Protein AF-A0A661MXN2-F1 (afdb_monomer)

Secondary structure (DSSP, 8-state):
--HHHHHHHT-SSGGGT---S-HHHHHHHHHHHHHTT----------SSHHHHHHHHHHHHHT-

Solvent-accessible surface area (backbone atoms only — not comparable to full-atom values): 4234 Å² total; per-residue (Å²): 130,63,63,70,57,36,66,72,74,73,37,91,48,69,78,69,78,51,91,78,70,56,72,67,59,44,47,52,56,49,51,52,46,45,73,74,66,56,90,76,87,88,85,80,90,87,55,98,44,69,68,53,42,51,53,53,51,53,56,58,60,76,74,110

Foldseek 3Di:
DVVVVCVVVVHPDVVSVDQDDPLVSSLVVVVVCVVVVDPDDDDDDDDPDPVRVVRVVVSVVVVD

Radius of gyration: 12.85 Å; Cα contacts (8 Å, |Δi|>4): 24; chains: 1; bounding box: 25×32×26 Å

Structure (mmCIF, N/CA/C/O backbone):
data_AF-A0A661MXN2-F1
#
_entry.id   AF-A0A661MXN2-F1
#
loop_
_atom_site.group_PDB
_atom_site.id
_atom_site.type_symbol
_atom_site.label_atom_i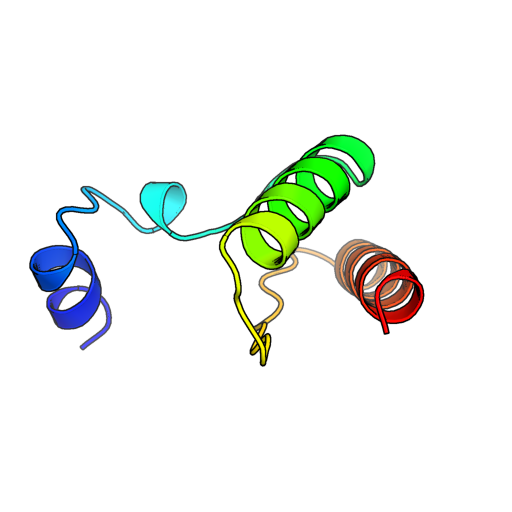d
_atom_site.label_alt_id
_atom_site.label_comp_id
_atom_site.label_asym_id
_atom_site.label_entity_id
_atom_site.label_seq_id
_atom_site.pdbx_PDB_ins_code
_atom_site.Cartn_x
_atom_site.Cartn_y
_atom_site.Cartn_z
_atom_site.occupancy
_atom_site.B_iso_or_equiv
_atom_site.auth_seq_id
_atom_site.auth_comp_id
_atom_site.auth_asym_id
_atom_site.auth_atom_id
_atom_site.pdbx_PDB_model_num
ATOM 1 N N . SER A 1 1 ? 2.382 -22.327 0.066 1.00 58.84 1 SER A N 1
ATOM 2 C CA . SER A 1 1 ? 2.096 -21.702 1.372 1.00 58.84 1 SER A CA 1
ATOM 3 C C . SER A 1 1 ? 1.898 -20.180 1.348 1.00 58.84 1 SER A C 1
ATOM 5 O O . SER A 1 1 ? 2.028 -19.567 2.389 1.00 58.84 1 SER A O 1
ATOM 7 N N . TYR A 1 2 ? 1.487 -19.573 0.225 1.00 49.12 2 TYR A N 1
ATOM 8 C CA . TYR A 1 2 ? 0.912 -18.210 0.176 1.00 49.12 2 TYR A CA 1
ATOM 9 C C . TYR A 1 2 ? -0.618 -18.291 -0.039 1.00 49.12 2 TYR A C 1
ATOM 11 O O . TYR A 1 2 ? -1.391 -17.653 0.665 1.00 49.12 2 TYR A O 1
ATOM 19 N N . ARG A 1 3 ? -1.065 -19.246 -0.879 1.00 53.25 3 ARG A N 1
ATOM 20 C CA . ARG A 1 3 ? -2.485 -19.624 -1.062 1.00 53.25 3 ARG A CA 1
ATOM 21 C C . ARG A 1 3 ? -3.211 -20.038 0.221 1.00 53.25 3 ARG A C 1
ATOM 23 O O . ARG A 1 3 ? -4.326 -19.611 0.437 1.00 53.25 3 ARG A O 1
ATOM 30 N N . ALA A 1 4 ? -2.565 -20.798 1.105 1.00 54.72 4 ALA A N 1
ATOM 31 C CA . ALA A 1 4 ? -3.206 -21.249 2.346 1.00 54.72 4 ALA A CA 1
ATOM 32 C C . ALA A 1 4 ? -3.522 -20.104 3.334 1.00 54.72 4 ALA A C 1
ATOM 34 O O . ALA A 1 4 ? -4.352 -20.281 4.218 1.00 54.72 4 ALA A O 1
ATOM 35 N N . MET A 1 5 ? -2.849 -18.954 3.200 1.00 57.03 5 MET A N 1
ATOM 36 C CA . MET A 1 5 ? -3.134 -17.749 3.984 1.00 57.03 5 MET A CA 1
ATOM 37 C C . MET A 1 5 ? -4.259 -16.931 3.329 1.00 57.03 5 MET A C 1
ATOM 39 O O . MET A 1 5 ? -5.180 -16.515 4.019 1.00 57.03 5 MET A O 1
ATOM 43 N N . LEU A 1 6 ? -4.230 -16.801 1.996 1.00 52.84 6 LEU A N 1
ATOM 44 C CA . LEU A 1 6 ? -5.297 -16.205 1.176 1.00 52.84 6 LEU A CA 1
ATOM 45 C C . LEU A 1 6 ? -6.658 -16.891 1.379 1.00 52.84 6 LEU A C 1
ATOM 47 O O . LEU A 1 6 ? -7.657 -16.229 1.648 1.00 52.84 6 LEU A O 1
ATOM 51 N N . ASP A 1 7 ? -6.673 -18.227 1.341 1.00 54.38 7 ASP A N 1
ATOM 52 C CA . ASP A 1 7 ? -7.889 -19.037 1.482 1.00 54.38 7 ASP A CA 1
ATOM 53 C C . ASP A 1 7 ? -8.548 -18.878 2.871 1.00 54.38 7 ASP A C 1
ATOM 55 O O . ASP A 1 7 ?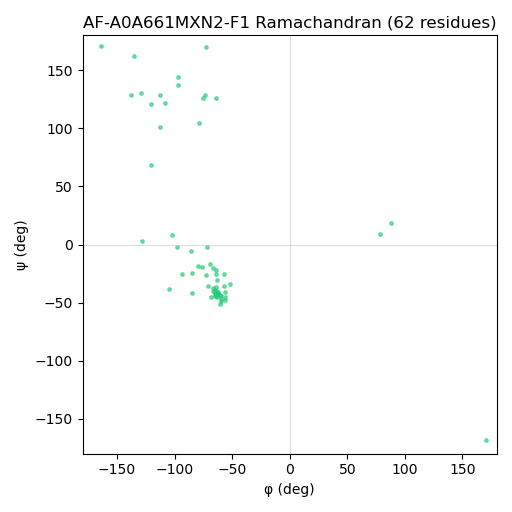 -9.740 -19.140 3.027 1.00 54.38 7 ASP A O 1
ATOM 59 N N . ARG A 1 8 ? -7.790 -18.453 3.895 1.00 50.56 8 ARG A N 1
ATOM 60 C CA . ARG A 1 8 ? -8.271 -18.315 5.280 1.00 50.56 8 ARG A CA 1
ATOM 61 C C . ARG A 1 8 ? -8.960 -16.970 5.551 1.00 50.56 8 ARG A C 1
ATOM 63 O O . ARG A 1 8 ? -9.813 -16.920 6.430 1.00 50.56 8 ARG A O 1
ATOM 70 N N . GLU A 1 9 ? -8.634 -15.936 4.779 1.00 54.44 9 GLU A N 1
ATOM 71 C CA . GLU A 1 9 ? -9.199 -14.578 4.894 1.00 54.44 9 GLU A CA 1
ATOM 72 C C . GLU A 1 9 ? -10.340 -14.316 3.882 1.00 54.44 9 GLU A C 1
ATOM 74 O O . GLU A 1 9 ? -10.947 -13.251 3.882 1.00 54.44 9 GLU A O 1
ATOM 79 N N . GLY A 1 10 ? -10.665 -15.283 3.010 1.00 51.47 10 GLY A N 1
ATOM 80 C CA . GLY A 1 10 ? -11.720 -15.139 1.993 1.00 51.47 10 GLY A CA 1
ATOM 81 C C . GLY A 1 10 ? -11.318 -14.323 0.753 1.00 51.47 10 GLY A C 1
ATOM 82 O O . GLY A 1 10 ? -12.172 -14.026 -0.084 1.00 51.47 10 GLY A O 1
ATOM 83 N N . ALA A 1 11 ? -10.032 -13.996 0.621 1.00 50.56 11 ALA A N 1
ATOM 84 C CA . ALA A 1 11 ? -9.437 -13.296 -0.514 1.00 50.56 11 ALA A CA 1
ATOM 85 C C . ALA A 1 11 ? -9.288 -14.244 -1.719 1.00 50.56 11 ALA A C 1
ATOM 87 O O . ALA A 1 11 ? -8.707 -15.326 -1.610 1.00 50.56 11 ALA A O 1
ATOM 88 N N . LYS A 1 12 ? -9.823 -13.862 -2.882 1.00 47.00 12 LYS A N 1
ATOM 89 C CA . LYS A 1 12 ? -9.859 -14.689 -4.101 1.00 47.00 12 LYS A CA 1
ATOM 90 C C . LYS A 1 12 ? -8.526 -14.686 -4.855 1.00 47.00 12 LYS A C 1
ATOM 92 O O . LYS A 1 12 ? -8.280 -15.611 -5.633 1.00 47.00 12 LYS A O 1
ATOM 97 N N . GLY A 1 13 ? -7.658 -13.710 -4.592 1.00 50.84 13 GLY A N 1
ATOM 98 C CA . GLY A 1 13 ? -6.318 -13.611 -5.167 1.00 50.84 13 GLY A CA 1
ATOM 99 C C . GLY A 1 13 ? -5.410 -12.630 -4.413 1.00 50.84 13 GLY A C 1
ATOM 100 O O . GLY A 1 13 ? -5.877 -11.933 -3.514 1.00 50.84 13 GLY A O 1
ATOM 101 N N . PRO A 1 14 ? -4.100 -12.585 -4.731 1.00 49.69 14 PRO A N 1
ATOM 102 C CA . PRO A 1 14 ? -3.169 -11.600 -4.169 1.00 49.69 14 PRO A CA 1
ATOM 103 C C . PRO A 1 14 ? -3.670 -10.157 -4.305 1.00 49.69 14 PRO A C 1
ATOM 105 O O . PRO A 1 14 ? -3.458 -9.348 -3.416 1.00 49.69 14 PRO A O 1
ATOM 108 N N . GLU A 1 15 ? -4.384 -9.840 -5.375 1.00 52.00 15 GLU A N 1
ATOM 109 C CA . GLU A 1 15 ? -5.028 -8.546 -5.593 1.00 52.00 15 GLU A CA 1
ATOM 110 C C . GLU A 1 15 ? -6.011 -8.128 -4.482 1.00 52.00 15 GLU A C 1
ATOM 112 O O . GLU A 1 15 ? -6.182 -6.934 -4.264 1.00 52.00 15 GLU A O 1
ATOM 117 N N . ASP A 1 16 ? -6.592 -9.072 -3.733 1.00 53.53 16 ASP A N 1
ATOM 118 C CA . ASP A 1 16 ? -7.516 -8.782 -2.624 1.00 53.53 16 ASP A CA 1
ATOM 119 C C . ASP A 1 16 ? -6.790 -8.518 -1.286 1.00 53.53 16 ASP A C 1
ATOM 121 O O . ASP A 1 16 ? -7.427 -8.182 -0.290 1.00 53.53 16 ASP A O 1
ATOM 125 N N . ILE A 1 17 ? -5.464 -8.691 -1.235 1.00 64.12 17 ILE A N 1
ATOM 126 C CA . ILE A 1 17 ? -4.634 -8.505 -0.026 1.00 64.12 17 ILE A CA 1
ATOM 127 C C . ILE A 1 17 ? -3.428 -7.584 -0.245 1.00 64.12 17 ILE A C 1
ATOM 129 O O . ILE A 1 17 ? -2.625 -7.403 0.672 1.00 64.12 17 ILE A O 1
ATOM 133 N N . VAL A 1 18 ? -3.263 -7.007 -1.438 1.00 71.50 18 VAL A N 1
ATOM 134 C CA . VAL A 1 18 ? -2.151 -6.098 -1.740 1.00 71.50 18 VAL A CA 1
ATOM 135 C C . VAL A 1 18 ? -2.685 -4.687 -1.973 1.00 71.50 18 VAL A C 1
ATOM 137 O O . VAL A 1 18 ? -3.563 -4.465 -2.800 1.00 71.50 18 VAL A O 1
ATOM 140 N N . LEU A 1 19 ? -2.102 -3.716 -1.271 1.00 81.06 19 LEU A N 1
ATOM 141 C CA . LEU A 1 19 ? -2.326 -2.295 -1.524 1.00 81.06 19 LEU A CA 1
ATOM 142 C C . LEU A 1 19 ? -1.495 -1.859 -2.738 1.00 81.06 19 LEU A C 1
ATOM 144 O O . LEU A 1 19 ? -0.277 -1.714 -2.640 1.00 81.06 19 LEU A O 1
ATOM 148 N N . ILE A 1 20 ? -2.150 -1.676 -3.887 1.00 86.38 20 ILE A N 1
ATOM 149 C CA . ILE A 1 20 ? -1.522 -1.248 -5.146 1.00 86.38 20 ILE A CA 1
ATOM 150 C C . ILE A 1 20 ? -2.297 -0.063 -5.710 1.00 86.38 20 ILE A C 1
ATOM 152 O O . ILE A 1 20 ? -3.514 -0.116 -5.865 1.00 86.38 20 ILE A O 1
ATOM 156 N N . GLY A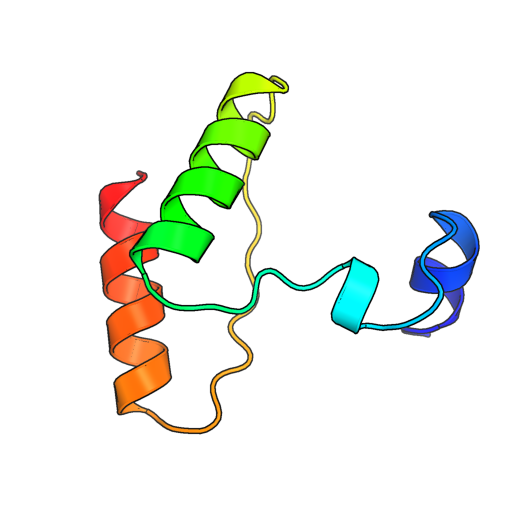 1 21 ? -1.586 0.998 -6.071 1.00 87.44 21 GLY A N 1
ATOM 157 C CA . GLY A 1 21 ? -2.182 2.181 -6.670 1.00 87.44 21 GLY A CA 1
ATOM 158 C C . GLY A 1 21 ? -1.178 3.314 -6.759 1.00 87.44 21 GLY A C 1
ATOM 159 O O . GLY A 1 21 ? 0.021 3.126 -6.547 1.00 87.44 21 GLY A O 1
ATOM 160 N N . ASN A 1 22 ? -1.672 4.508 -7.069 1.00 90.38 22 ASN A N 1
ATOM 161 C CA . ASN A 1 22 ? -0.865 5.711 -6.907 1.00 90.38 22 ASN A CA 1
ATOM 162 C C . ASN A 1 22 ? -0.696 6.066 -5.416 1.00 90.38 22 ASN A C 1
ATOM 164 O O . ASN A 1 22 ? -1.369 5.517 -4.545 1.00 90.38 22 ASN A O 1
ATOM 168 N N . GLU A 1 23 ? 0.183 7.023 -5.125 1.00 90.06 23 GLU A N 1
ATOM 169 C CA . GLU A 1 23 ? 0.501 7.436 -3.751 1.00 90.06 23 GLU A CA 1
ATOM 170 C C . GLU A 1 23 ? -0.723 7.900 -2.951 1.00 90.06 23 GLU A C 1
ATOM 172 O O . GLU A 1 23 ? -0.805 7.622 -1.759 1.00 90.06 23 GLU A O 1
ATOM 177 N N . GLY A 1 24 ? -1.688 8.571 -3.588 1.00 91.06 24 GLY A N 1
ATOM 178 C CA . GLY A 1 24 ? -2.914 9.021 -2.926 1.00 91.06 24 GLY A CA 1
ATOM 179 C C . GLY A 1 24 ? -3.817 7.856 -2.525 1.00 91.06 24 GLY A C 1
ATOM 180 O O . GLY A 1 24 ? -4.268 7.799 -1.389 1.00 91.06 24 GLY A O 1
ATOM 181 N N . GLN A 1 25 ? -4.009 6.891 -3.426 1.00 90.31 25 GLN A N 1
ATOM 182 C CA . GLN A 1 25 ? -4.810 5.691 -3.154 1.00 90.31 25 GLN A CA 1
ATOM 183 C C . GLN A 1 25 ? -4.179 4.819 -2.062 1.00 90.31 25 GLN A C 1
ATOM 185 O O . GLN A 1 25 ? -4.873 4.305 -1.185 1.00 90.31 25 GLN A O 1
ATOM 190 N N . VAL A 1 26 ? -2.851 4.662 -2.103 1.00 91.19 26 VAL A N 1
ATOM 191 C CA . VAL A 1 26 ? -2.115 3.914 -1.077 1.00 91.19 26 VAL A CA 1
ATOM 192 C C . VAL A 1 26 ? -2.191 4.638 0.267 1.00 91.19 26 VAL A C 1
ATOM 194 O O . VAL A 1 26 ? -2.406 3.985 1.283 1.00 91.19 26 VAL A O 1
ATOM 197 N N . ARG A 1 27 ? -2.085 5.972 0.286 1.00 90.94 27 ARG A N 1
ATOM 198 C CA . ARG A 1 27 ? -2.242 6.778 1.505 1.00 90.94 27 ARG A CA 1
ATOM 199 C C . ARG A 1 27 ? -3.624 6.614 2.127 1.00 90.94 27 ARG A C 1
ATOM 201 O O . ARG A 1 27 ? -3.700 6.297 3.305 1.00 90.94 27 ARG A O 1
ATOM 208 N N . GLU A 1 28 ? -4.685 6.778 1.342 1.00 91.19 28 GLU A N 1
ATOM 209 C CA . GLU A 1 28 ? -6.068 6.619 1.812 1.00 91.19 28 GLU A CA 1
ATOM 210 C C . GLU A 1 28 ? -6.280 5.233 2.436 1.00 91.19 28 GLU A C 1
ATOM 212 O O . GLU A 1 28 ? -6.757 5.117 3.561 1.00 91.19 28 GLU A O 1
ATOM 217 N N . SER A 1 29 ? -5.794 4.181 1.774 1.00 88.88 29 SER A N 1
ATOM 218 C CA . SER A 1 29 ? -5.891 2.813 2.298 1.00 88.88 29 SER A CA 1
ATOM 219 C C . SER A 1 29 ? -5.1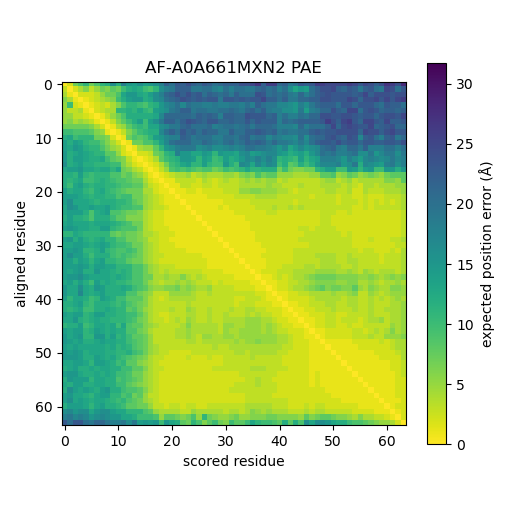09 2.612 3.608 1.00 88.88 29 SER A C 1
ATOM 221 O O . SER A 1 29 ? -5.536 1.872 4.494 1.00 88.88 29 SER A O 1
ATOM 223 N N . LEU A 1 30 ? -3.945 3.254 3.748 1.00 88.94 30 LEU A N 1
ATOM 224 C CA . LEU A 1 30 ? -3.150 3.210 4.979 1.00 88.94 30 LEU A CA 1
ATOM 225 C C . LEU A 1 30 ? -3.814 4.001 6.117 1.00 88.94 30 LEU A C 1
ATOM 227 O O . LEU A 1 30 ? -3.756 3.578 7.272 1.00 88.94 30 LEU A O 1
ATOM 231 N N . GLU A 1 31 ? -4.467 5.121 5.805 1.00 89.88 31 GLU A N 1
ATOM 232 C CA . GLU A 1 31 ? -5.258 5.901 6.762 1.00 89.88 31 GLU A CA 1
ATOM 233 C C . GLU A 1 31 ? -6.471 5.105 7.260 1.00 89.88 31 GLU A C 1
ATOM 235 O O . GLU A 1 31 ? -6.719 5.069 8.465 1.00 89.88 31 GLU A O 1
ATOM 240 N N . GLU A 1 32 ? -7.174 4.397 6.373 1.00 89.75 32 GLU A N 1
ATOM 241 C CA . GLU A 1 32 ? -8.265 3.487 6.744 1.00 89.75 32 GLU A CA 1
ATOM 242 C C . GLU A 1 32 ? -7.790 2.361 7.671 1.00 89.75 32 GLU A C 1
ATOM 244 O O . GLU A 1 32 ? -8.439 2.066 8.678 1.00 89.75 32 GLU A O 1
ATOM 249 N N . LEU A 1 33 ? -6.630 1.765 7.378 1.00 86.50 33 LEU A N 1
ATOM 250 C CA . LEU A 1 33 ? -6.036 0.722 8.216 1.00 86.50 33 LEU A CA 1
ATOM 251 C C . LEU A 1 33 ? -5.651 1.256 9.607 1.00 86.50 33 LEU A C 1
ATOM 253 O O . LEU A 1 33 ? -5.866 0.596 10.623 1.00 86.50 33 LEU A O 1
ATOM 257 N N . SER A 1 34 ? -5.114 2.473 9.673 1.00 87.12 34 SER A N 1
ATOM 258 C CA . SER A 1 34 ? -4.843 3.147 10.946 1.00 87.12 34 SER A CA 1
ATOM 259 C C . SER A 1 34 ? -6.143 3.406 11.721 1.00 87.12 34 SER A C 1
ATOM 261 O O . SER A 1 34 ? -6.258 3.073 12.904 1.00 87.12 34 SER A O 1
ATOM 263 N N . ALA A 1 35 ? -7.177 3.902 11.035 1.00 89.12 35 ALA A N 1
ATOM 264 C CA . ALA A 1 35 ? -8.488 4.171 11.618 1.00 89.12 35 ALA A CA 1
ATOM 265 C C . ALA A 1 35 ? -9.209 2.903 12.108 1.00 89.12 35 ALA A C 1
ATOM 267 O O . ALA A 1 35 ? -10.008 2.982 13.044 1.00 89.12 35 ALA A O 1
ATOM 268 N N . SER A 1 36 ? -8.904 1.724 11.550 1.00 89.25 36 SER A N 1
ATOM 269 C CA . SER A 1 36 ? -9.433 0.447 12.045 1.00 89.25 36 SER A CA 1
ATOM 270 C C . SER A 1 36 ? -8.826 0.008 13.386 1.00 89.25 36 SER A C 1
ATOM 272 O O . SER A 1 36 ? -9.213 -1.033 13.918 1.00 89.25 36 SER A O 1
ATOM 274 N N . GLY A 1 37 ? -7.877 0.771 13.939 1.00 90.38 37 GLY A N 1
ATOM 275 C CA . GLY A 1 37 ? -7.203 0.474 15.202 1.00 90.38 37 GLY A CA 1
ATOM 276 C C . GLY A 1 37 ? -5.966 -0.411 15.051 1.00 90.38 37 GLY A C 1
ATOM 277 O O . GLY A 1 37 ? -5.535 -1.016 16.034 1.00 90.38 37 GLY A O 1
ATOM 278 N N . ALA A 1 38 ? -5.400 -0.518 13.843 1.00 85.94 38 ALA A N 1
ATOM 279 C CA . ALA A 1 38 ? -4.129 -1.204 13.651 1.00 85.94 38 ALA A CA 1
ATOM 280 C C . ALA A 1 38 ? -3.012 -0.455 14.396 1.00 85.94 38 ALA A C 1
ATOM 282 O O . ALA A 1 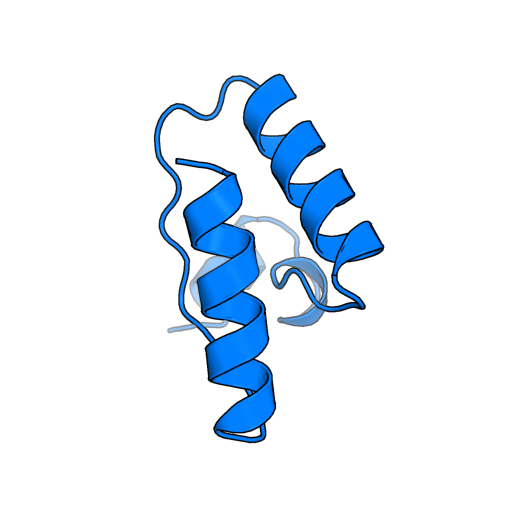38 ? -2.819 0.743 14.207 1.00 85.94 38 ALA A O 1
ATOM 283 N N . THR A 1 39 ? -2.270 -1.160 15.249 1.00 87.50 39 THR A N 1
ATOM 284 C CA . THR A 1 39 ? -1.167 -0.575 16.031 1.00 87.50 39 THR A CA 1
ATOM 285 C C . THR A 1 39 ? 0.186 -0.725 15.352 1.00 87.50 39 THR A C 1
ATOM 287 O O . THR A 1 39 ? 1.095 0.061 15.599 1.00 87.50 39 THR A O 1
ATOM 290 N N . ASP A 1 40 ? 0.323 -1.737 14.497 1.00 85.94 40 ASP A N 1
ATOM 291 C CA . ASP A 1 40 ? 1.581 -2.125 13.880 1.00 85.94 40 ASP A CA 1
ATOM 292 C C . ASP A 1 40 ? 1.347 -2.459 12.408 1.00 85.94 40 ASP A C 1
ATOM 294 O O . ASP A 1 40 ? 0.502 -3.292 12.071 1.00 85.94 40 ASP A O 1
ATOM 298 N N . LEU A 1 41 ? 2.147 -1.856 11.529 1.00 82.88 41 LEU A N 1
ATOM 299 C CA . LEU A 1 41 ? 2.140 -2.144 10.100 1.00 82.88 41 LEU A CA 1
ATOM 300 C C . LEU A 1 41 ? 3.409 -2.905 9.712 1.00 82.88 41 LEU A C 1
ATOM 302 O O . LEU A 1 41 ? 4.526 -2.413 9.876 1.00 82.88 41 LEU A O 1
ATOM 306 N N . ARG A 1 42 ? 3.246 -4.101 9.137 1.00 84.75 42 ARG A N 1
ATOM 307 C CA . ARG A 1 42 ? 4.337 -4.828 8.473 1.00 84.75 42 ARG A CA 1
ATOM 308 C C . ARG A 1 42 ? 4.077 -4.905 6.978 1.00 84.75 42 ARG A C 1
ATOM 310 O O . ARG A 1 42 ? 3.305 -5.742 6.525 1.00 84.75 42 ARG A O 1
ATOM 317 N N . ALA A 1 43 ? 4.754 -4.045 6.227 1.00 83.62 43 ALA A N 1
ATOM 318 C CA . ALA A 1 43 ? 4.687 -4.016 4.774 1.00 83.62 43 ALA A CA 1
ATOM 319 C C . ALA A 1 43 ? 5.861 -4.785 4.148 1.00 83.62 43 ALA A C 1
ATOM 321 O O . ALA A 1 43 ? 6.981 -4.763 4.656 1.00 83.62 43 ALA A O 1
ATOM 322 N N . THR A 1 44 ? 5.601 -5.465 3.031 1.00 84.62 44 THR A N 1
ATOM 323 C CA . THR A 1 44 ? 6.632 -5.985 2.124 1.00 84.62 44 THR A CA 1
ATOM 324 C C . THR A 1 44 ? 6.404 -5.351 0.762 1.00 84.62 44 THR A C 1
ATOM 326 O O . THR A 1 44 ? 5.326 -5.494 0.190 1.00 84.62 44 THR A O 1
ATOM 329 N N . GLU A 1 45 ? 7.404 -4.633 0.263 1.00 87.19 45 GLU A N 1
ATOM 330 C CA . GLU A 1 45 ? 7.336 -3.949 -1.027 1.00 87.19 45 GLU A CA 1
ATOM 331 C C . GLU A 1 45 ? 7.441 -4.956 -2.177 1.00 87.19 45 GLU A C 1
ATOM 333 O O . GLU A 1 45 ? 8.360 -5.776 -2.224 1.00 87.19 45 GLU A O 1
ATOM 338 N N . LEU A 1 46 ? 6.501 -4.878 -3.117 1.00 85.06 46 LEU A N 1
ATOM 339 C CA . LEU A 1 46 ? 6.480 -5.665 -4.350 1.00 85.06 46 LEU A CA 1
ATOM 340 C C . LEU A 1 46 ? 6.493 -4.707 -5.543 1.00 85.06 46 LEU A C 1
ATOM 342 O O . LEU A 1 46 ? 5.499 -4.547 -6.248 1.00 85.06 46 LEU A O 1
ATOM 346 N N . CYS A 1 47 ? 7.619 -4.022 -5.727 1.00 87.25 47 CYS A N 1
ATOM 347 C CA . CYS A 1 47 ? 7.761 -2.973 -6.732 1.00 87.25 47 CYS A CA 1
ATOM 348 C C . CYS A 1 47 ? 8.426 -3.51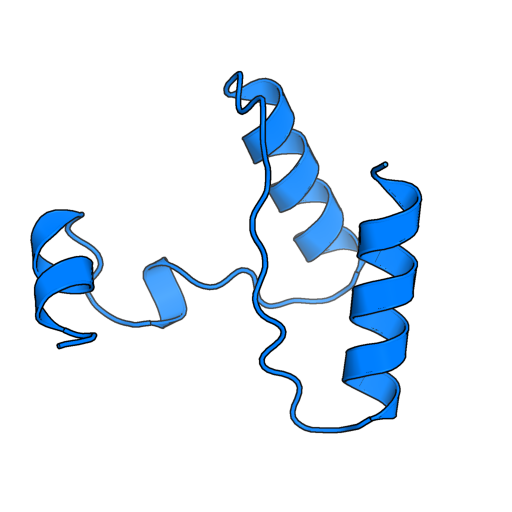5 -8.010 1.00 87.25 47 CYS A C 1
ATOM 350 O O . CYS A 1 47 ? 9.403 -4.263 -7.917 1.00 87.25 47 CYS A O 1
ATOM 352 N N . PRO A 1 48 ? 7.929 -3.151 -9.208 1.00 87.12 48 PRO A N 1
ATOM 353 C CA . PRO A 1 48 ? 8.494 -3.625 -10.471 1.00 87.12 48 PRO A CA 1
ATOM 354 C C . PRO A 1 48 ? 9.800 -2.907 -10.842 1.00 87.12 48 PRO A C 1
ATOM 356 O O . PRO A 1 48 ? 10.573 -3.430 -11.644 1.00 87.12 48 PRO A O 1
ATOM 359 N N . THR A 1 49 ? 10.058 -1.729 -10.262 1.00 93.19 49 THR A N 1
ATOM 360 C CA . THR A 1 49 ? 11.279 -0.939 -10.465 1.00 93.19 49 THR A CA 1
ATOM 361 C C . THR A 1 49 ? 11.828 -0.399 -9.141 1.00 93.19 49 THR A C 1
ATOM 363 O O . THR A 1 49 ? 11.115 -0.335 -8.137 1.00 93.19 49 THR A O 1
ATOM 366 N N . GLU A 1 50 ? 13.103 0.006 -9.135 1.00 92.56 50 GLU A N 1
ATOM 367 C CA . GLU A 1 50 ? 13.727 0.648 -7.968 1.00 92.56 50 GLU A CA 1
ATOM 368 C C . GLU A 1 50 ? 13.108 2.023 -7.678 1.00 92.56 50 GLU A C 1
ATOM 370 O O . GLU A 1 50 ? 12.901 2.358 -6.516 1.00 92.56 50 GLU A O 1
ATOM 375 N N . ASP A 1 51 ? 12.750 2.792 -8.711 1.00 94.19 51 ASP A N 1
ATOM 376 C CA . ASP A 1 51 ? 12.086 4.092 -8.545 1.00 94.19 51 ASP A CA 1
ATOM 377 C C . ASP A 1 51 ? 10.721 3.925 -7.862 1.00 94.19 51 ASP A C 1
ATOM 379 O O . ASP A 1 51 ? 10.393 4.668 -6.935 1.00 94.19 51 ASP A O 1
ATOM 383 N N . ASP A 1 52 ? 9.949 2.906 -8.256 1.00 91.38 52 ASP A N 1
ATOM 384 C CA . ASP A 1 52 ? 8.686 2.577 -7.590 1.00 91.38 52 ASP A CA 1
ATOM 385 C C . ASP A 1 52 ? 8.923 2.183 -6.127 1.00 91.38 52 ASP A C 1
ATOM 387 O O . ASP A 1 52 ? 8.208 2.653 -5.244 1.00 91.38 52 ASP A O 1
ATOM 391 N N . ALA A 1 53 ? 9.963 1.390 -5.842 1.00 91.50 53 ALA A N 1
ATOM 392 C CA . ALA A 1 53 ? 10.325 1.020 -4.472 1.00 91.50 53 ALA A CA 1
ATOM 393 C C . ALA A 1 53 ? 10.715 2.241 -3.624 1.00 91.50 53 ALA A C 1
ATOM 395 O O . ALA A 1 53 ? 10.329 2.353 -2.459 1.00 91.50 53 ALA A O 1
ATOM 396 N N . GLN A 1 54 ? 11.461 3.188 -4.197 1.00 94.12 54 GLN A N 1
ATOM 397 C CA . GLN A 1 54 ? 11.840 4.422 -3.511 1.00 94.12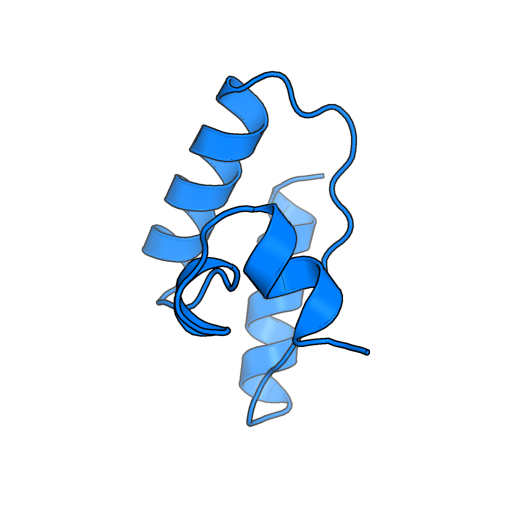 54 GLN A CA 1
ATOM 398 C C . GLN A 1 54 ? 10.624 5.289 -3.192 1.00 94.12 54 GLN A C 1
ATOM 400 O O . GLN A 1 54 ? 10.504 5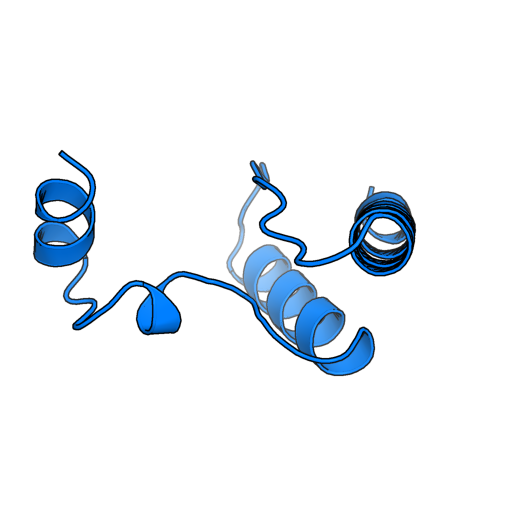.772 -2.065 1.00 94.12 54 GLN A O 1
ATOM 405 N N . ARG A 1 55 ? 9.705 5.450 -4.149 1.00 93.38 55 ARG A N 1
ATOM 406 C CA . ARG A 1 55 ? 8.463 6.210 -3.955 1.00 93.38 55 ARG A CA 1
ATOM 407 C C . ARG A 1 55 ? 7.563 5.566 -2.904 1.00 93.38 55 ARG A C 1
ATO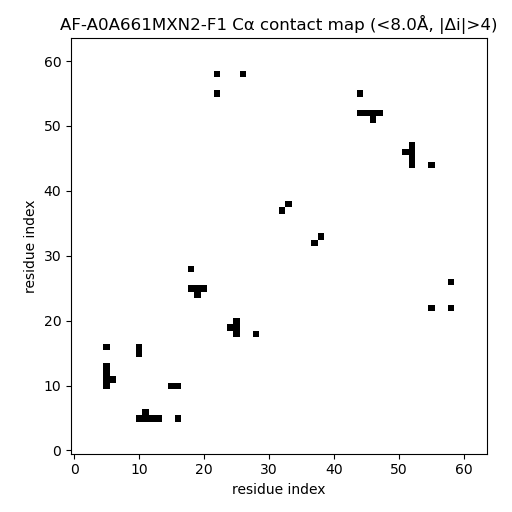M 409 O O . ARG A 1 55 ? 7.093 6.260 -2.005 1.00 93.38 55 ARG A O 1
ATOM 416 N N . THR A 1 56 ? 7.395 4.242 -2.942 1.00 92.50 56 THR A N 1
ATOM 417 C CA . THR A 1 56 ? 6.654 3.506 -1.908 1.00 92.50 56 THR A CA 1
ATOM 418 C C . THR A 1 56 ? 7.294 3.684 -0.528 1.00 92.50 56 THR A C 1
ATOM 420 O O . THR A 1 56 ? 6.588 3.987 0.432 1.00 92.50 56 THR A O 1
ATOM 423 N N . ARG A 1 57 ? 8.625 3.584 -0.404 1.00 92.38 57 ARG A N 1
ATOM 424 C CA . ARG A 1 57 ? 9.323 3.821 0.876 1.00 92.38 57 ARG A CA 1
ATOM 425 C C . ARG A 1 57 ? 9.215 5.249 1.373 1.00 92.38 57 ARG A C 1
ATOM 427 O O . ARG A 1 57 ? 9.099 5.443 2.581 1.00 92.38 57 ARG A O 1
ATOM 434 N N . ALA A 1 58 ? 9.287 6.231 0.480 1.00 93.44 58 ALA A N 1
ATOM 435 C CA . ALA A 1 58 ? 9.094 7.629 0.839 1.00 93.44 58 ALA A CA 1
ATOM 436 C C . ALA A 1 58 ? 7.700 7.832 1.446 1.00 93.44 58 ALA A C 1
ATOM 438 O O . ALA A 1 58 ? 7.601 8.338 2.561 1.00 93.44 58 ALA A O 1
ATOM 439 N N . LEU A 1 59 ? 6.657 7.317 0.788 1.00 91.38 59 LEU A N 1
ATOM 440 C CA . LEU A 1 59 ? 5.285 7.387 1.288 1.00 91.38 59 LEU A CA 1
ATOM 441 C C . LEU A 1 59 ? 5.122 6.692 2.650 1.00 91.38 59 LEU A C 1
ATOM 443 O O . LEU A 1 59 ? 4.551 7.271 3.567 1.00 91.38 59 LEU A O 1
ATOM 447 N N . LEU A 1 60 ? 5.659 5.478 2.817 1.00 90.25 60 LEU A N 1
ATOM 448 C CA . LEU A 1 60 ? 5.569 4.744 4.088 1.00 90.25 60 LEU A CA 1
ATOM 449 C C . LEU A 1 60 ? 6.276 5.465 5.246 1.00 90.25 60 LEU A C 1
ATOM 451 O O . LEU A 1 60 ? 5.851 5.340 6.390 1.00 90.25 60 LEU A O 1
ATOM 455 N N . ARG A 1 61 ? 7.344 6.222 4.968 1.00 89.75 61 ARG A N 1
ATOM 456 C CA . ARG A 1 61 ? 8.051 7.028 5.978 1.00 89.75 61 ARG A CA 1
ATOM 457 C C . ARG A 1 61 ? 7.274 8.264 6.411 1.00 89.75 61 ARG A C 1
ATOM 459 O O . ARG A 1 61 ? 7.486 8.718 7.526 1.00 89.75 61 ARG A O 1
ATOM 466 N N . GLU A 1 62 ? 6.399 8.802 5.565 1.00 87.38 62 GLU A N 1
ATOM 467 C CA . GLU A 1 62 ? 5.523 9.923 5.939 1.00 87.38 62 GLU A CA 1
ATOM 468 C C . GLU A 1 62 ? 4.446 9.516 6.955 1.00 87.38 62 GLU A C 1
ATOM 470 O O . GLU A 1 62 ? 3.848 10.384 7.583 1.00 87.38 62 GLU A O 1
ATOM 475 N N . MET A 1 63 ? 4.196 8.211 7.110 1.00 75.25 63 MET A N 1
ATOM 476 C CA . MET A 1 63 ? 3.162 7.659 7.991 1.00 75.25 63 MET A CA 1
ATOM 477 C C . MET A 1 63 ? 3.705 7.088 9.312 1.00 75.25 63 MET A C 1
ATOM 479 O O . MET A 1 63 ? 2.955 6.439 10.041 1.00 75.25 63 MET A O 1
ATOM 483 N N . GLN A 1 64 ? 4.994 7.300 9.607 1.00 62.41 64 GLN A N 1
ATOM 484 C CA . GLN A 1 64 ? 5.633 6.974 10.893 1.00 62.41 64 GLN A CA 1
ATOM 485 C C . GLN A 1 64 ? 5.545 8.156 11.859 1.00 62.41 64 GLN A C 1
ATOM 487 O O . GLN A 1 64 ? 5.379 7.896 13.071 1.00 62.41 64 GLN A O 1
#

Mean predicted aligned error: 7.94 Å

Sequence (64 aa):
SYRAMLDREGAKGPEDIVLIGNEGQVRESLEELSASGATDLRATELCPTEDDAQRTRALLREMQ

pLDDT: mean 78.64, std 16.2, range [47.0, 94.19]